Protein AF-A0A7S0VRW3-F1 (afdb_monomer)

pLDDT: mean 87.03, std 11.58, range [41.81, 98.31]

Foldseek 3Di:
DDDPDDDDAAPDQWHLVPDPPDDANVSTAGHFQWAFLDADPRHTDIDGAAPQQQDPVSGGCNNDVQADPVPRDHGFADWDQDPVRSAIDRQFGDFQWAWDQDDVVDPDGDSNHTHTHGADQAFWEDAGRDPDDTDGDDPQWGGGSGNDIDGNDPPDDDDDDD

Radius of gyration: 21.98 Å; Cα contacts (8 Å, |Δi|>4): 334; chains: 1; bounding box: 65×32×66 Å

Sequence (162 aa):
AEAVSQCEGCPIRSSTKTHLAQTSVDSCVCQEGSYRAGQENGEVLCFTCPVGARCNDQSCALATNLTCRDSEAAIVGQWSRDHATDEYVLSSCPAGYSKVTTLEGSTTFSHDAQRCVRCDTRFEYILNPDTDSCQACPEGLLCDGTAAYTVRVVHSTWVADG

Solvent-accessible surface area (backbone atoms only — not comparable to full-atom values): 9395 Å² total; per-residue (Å²): 134,82,86,87,80,78,83,80,76,55,47,73,62,33,34,49,84,85,57,75,92,71,89,54,64,85,53,39,40,50,37,83,32,22,21,71,35,57,66,57,100,83,39,59,35,45,41,72,39,20,58,38,38,46,34,95,86,45,36,23,12,73,57,63,82,44,30,26,86,92,70,70,43,66,48,68,49,42,74,46,67,40,89,89,71,41,44,73,43,78,75,40,30,55,87,26,16,20,48,38,44,34,46,92,98,46,91,54,82,30,72,53,41,26,28,52,45,71,31,52,45,80,55,10,24,29,83,46,21,64,80,38,66,64,36,76,45,57,92,54,53,46,28,59,3,24,72,57,71,45,73,67,47,87,93,68,84,89,75,87,85,129

Mean predicted aligned error: 7.76 Å

Secondary structure (DSSP, 8-state):
------PPPPPTTEE-TT-SS--SGGG-EEPTTEEEEEEETTEEEEEEPPGGGB-TTS-BGGGTTSB-TTT-PBPSSEEEE-TTT--EEEEE--TTEEEE-B-TT--SB-GGG-EEEE--TTTEE-S-TTTPPPEEPPTTEEE-SSS-EEESSTT-------

Structure (mmCIF, N/CA/C/O backbone):
data_AF-A0A7S0VRW3-F1
#
_entry.id   AF-A0A7S0VRW3-F1
#
loop_
_atom_site.group_PDB
_atom_site.id
_atom_site.type_symbol
_atom_site.label_atom_id
_atom_site.label_alt_id
_atom_site.label_comp_id
_atom_site.label_asym_id
_atom_site.label_entity_id
_atom_site.label_seq_id
_atom_site.pdbx_PDB_ins_code
_atom_site.Cartn_x
_atom_site.Cartn_y
_atom_site.Cartn_z
_atom_site.occupancy
_atom_site.B_iso_or_equiv
_atom_site.auth_seq_id
_atom_site.auth_comp_id
_atom_site.auth_asym_id
_atom_site.auth_atom_id
_atom_site.pdbx_PDB_model_num
ATOM 1 N N . ALA A 1 1 ? 40.216 -3.496 -35.191 1.00 41.81 1 ALA A N 1
ATOM 2 C CA . ALA A 1 1 ? 39.760 -2.967 -33.895 1.00 41.81 1 ALA A CA 1
ATOM 3 C C . ALA A 1 1 ? 38.275 -2.699 -34.042 1.00 41.81 1 ALA A C 1
ATOM 5 O O . ALA A 1 1 ? 37.902 -1.749 -34.718 1.00 41.81 1 ALA A O 1
ATOM 6 N N . GLU A 1 2 ? 37.456 -3.638 -33.575 1.00 46.53 2 GLU A N 1
ATOM 7 C CA . GLU A 1 2 ? 35.997 -3.551 -33.636 1.00 46.53 2 GLU A CA 1
ATOM 8 C C . GLU A 1 2 ? 35.489 -2.446 -32.706 1.00 46.53 2 GLU A C 1
ATOM 10 O O . GLU A 1 2 ? 36.047 -2.201 -31.634 1.00 46.53 2 GLU A O 1
ATOM 15 N N . ALA A 1 3 ? 34.468 -1.736 -33.176 1.00 50.97 3 ALA A N 1
ATOM 16 C CA . ALA A 1 3 ? 33.916 -0.541 -32.567 1.00 50.97 3 ALA A CA 1
ATOM 17 C C . ALA A 1 3 ? 33.158 -0.869 -31.271 1.00 50.97 3 ALA A C 1
ATOM 19 O O . ALA A 1 3 ? 31.956 -1.105 -31.284 1.00 50.97 3 ALA A O 1
ATOM 20 N N . VAL A 1 4 ? 33.848 -0.840 -30.132 1.00 54.66 4 VAL A N 1
ATOM 21 C CA . VAL A 1 4 ? 33.203 -0.734 -28.815 1.00 54.66 4 VAL A CA 1
ATOM 22 C C . VAL A 1 4 ? 33.074 0.753 -28.502 1.00 54.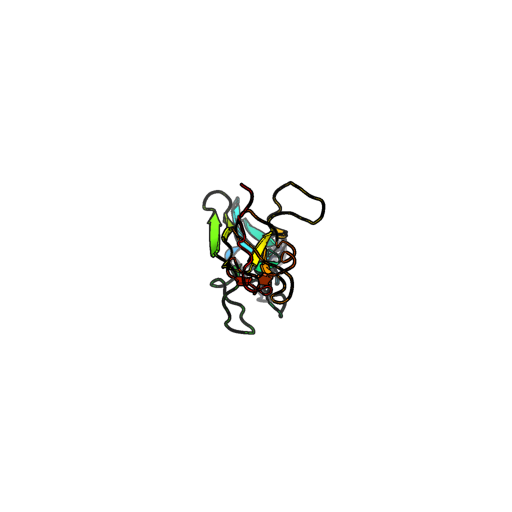66 4 VAL A C 1
ATOM 24 O O . VAL A 1 4 ? 33.900 1.312 -27.784 1.00 54.66 4 VAL A O 1
ATOM 27 N N . SER A 1 5 ? 32.160 1.470 -29.158 1.00 54.41 5 SER A N 1
ATOM 28 C CA . SER A 1 5 ? 32.181 2.942 -29.056 1.00 54.41 5 SER A CA 1
ATOM 29 C C . SER A 1 5 ? 30.830 3.636 -28.987 1.00 54.41 5 SER A C 1
ATOM 31 O O . SER A 1 5 ? 30.803 4.831 -29.249 1.00 54.41 5 SER A O 1
ATOM 33 N N . GLN A 1 6 ? 29.744 2.952 -28.604 1.00 63.59 6 GLN A N 1
ATOM 34 C CA . GLN A 1 6 ? 28.464 3.613 -28.283 1.00 63.59 6 GLN A CA 1
ATOM 35 C C . GLN A 1 6 ? 27.459 2.649 -27.626 1.00 63.59 6 GLN A C 1
ATOM 37 O O . GLN A 1 6 ? 26.361 2.435 -28.125 1.00 63.59 6 GLN A O 1
ATOM 42 N N . CYS A 1 7 ? 27.824 2.022 -26.505 1.00 69.00 7 CYS A N 1
ATOM 43 C CA . CYS A 1 7 ? 26.790 1.401 -25.675 1.00 69.00 7 CYS A CA 1
ATOM 44 C C . CYS A 1 7 ? 26.059 2.517 -24.926 1.00 69.00 7 CYS A C 1
ATOM 46 O O . CYS A 1 7 ? 26.676 3.216 -24.119 1.00 69.00 7 CYS A O 1
ATOM 48 N N . GLU A 1 8 ? 24.770 2.691 -25.197 1.00 76.75 8 GLU A N 1
ATOM 49 C CA . GLU A 1 8 ? 23.912 3.540 -24.376 1.00 76.75 8 GLU A CA 1
ATOM 50 C C . GLU A 1 8 ? 23.666 2.852 -23.028 1.00 76.75 8 GLU A C 1
ATOM 52 O O . GLU A 1 8 ? 23.544 1.626 -22.937 1.00 76.75 8 GLU A O 1
ATOM 57 N N . GLY A 1 9 ? 23.685 3.641 -21.954 1.00 75.81 9 GLY A N 1
ATOM 58 C CA . GLY A 1 9 ? 23.375 3.137 -20.623 1.00 75.81 9 GLY A CA 1
ATOM 59 C C . GLY A 1 9 ? 21.905 2.744 -20.526 1.00 75.81 9 GLY A C 1
ATOM 60 O O . GLY A 1 9 ? 21.063 3.266 -21.252 1.00 75.81 9 GLY A O 1
ATOM 61 N N . CYS A 1 10 ? 21.590 1.846 -19.595 1.00 82.00 10 CYS A N 1
ATOM 62 C CA . CYS A 1 10 ? 20.195 1.600 -19.273 1.00 82.00 10 CYS A CA 1
ATOM 63 C C . CYS A 1 10 ? 19.527 2.878 -18.720 1.00 82.00 10 CYS A C 1
ATOM 65 O O . CYS A 1 10 ? 20.199 3.677 -18.057 1.00 82.00 10 CYS A O 1
ATOM 67 N N . PRO A 1 11 ? 18.214 3.039 -18.943 1.00 81.38 11 PRO A N 1
ATOM 68 C CA . PRO A 1 11 ? 17.411 4.150 -18.426 1.00 81.38 11 PRO A CA 1
ATOM 69 C C . PRO A 1 11 ? 17.521 4.347 -16.914 1.00 81.38 11 PRO A C 1
ATOM 71 O O . PRO A 1 11 ? 17.944 3.445 -16.178 1.00 81.38 11 PRO A O 1
ATOM 74 N N . ILE A 1 12 ? 17.089 5.512 -16.422 1.00 80.06 12 ILE A N 1
ATOM 75 C CA . ILE A 1 12 ? 17.143 5.854 -14.993 1.00 80.06 12 ILE A CA 1
ATOM 76 C C . ILE A 1 12 ? 16.540 4.721 -14.147 1.00 80.06 12 ILE A C 1
ATOM 78 O O . ILE A 1 12 ? 15.438 4.241 -14.399 1.00 80.06 12 ILE A O 1
ATOM 82 N N . ARG A 1 13 ? 17.286 4.301 -13.115 1.00 79.19 13 ARG A N 1
ATOM 83 C CA . ARG A 1 13 ? 16.922 3.210 -12.192 1.00 79.19 13 ARG A CA 1
ATOM 84 C C . ARG A 1 13 ? 16.751 1.846 -12.851 1.00 79.19 13 ARG A C 1
ATOM 86 O O . ARG A 1 13 ? 16.039 0.994 -12.324 1.00 79.19 13 ARG A O 1
ATOM 93 N N . SER A 1 14 ? 17.452 1.594 -13.948 1.00 82.75 14 SER A N 1
ATOM 94 C CA . SER A 1 14 ? 17.529 0.270 -14.554 1.00 82.75 14 SER A CA 1
ATOM 95 C C . SER A 1 14 ? 18.970 -0.137 -14.855 1.00 82.75 14 SER A C 1
ATOM 97 O O . SER A 1 14 ? 19.894 0.676 -14.869 1.00 82.75 14 SER A O 1
ATOM 99 N N . SER A 1 15 ? 19.192 -1.438 -15.004 1.00 83.94 15 SER A N 1
ATOM 100 C CA . SER A 1 15 ? 20.498 -2.006 -15.341 1.00 83.94 15 SER A CA 1
ATOM 101 C C . SER A 1 15 ? 20.321 -3.347 -16.039 1.00 83.94 15 SER A C 1
ATOM 103 O O . SER A 1 15 ? 19.271 -3.972 -15.920 1.00 83.94 15 SER A O 1
ATOM 105 N N . THR A 1 16 ? 21.366 -3.854 -16.688 1.00 81.19 16 THR A N 1
ATOM 106 C CA . THR A 1 16 ? 21.365 -5.213 -17.249 1.00 81.19 16 THR A CA 1
ATOM 107 C C . THR A 1 16 ? 21.653 -6.298 -16.206 1.00 81.19 16 THR A C 1
ATOM 109 O O . THR A 1 16 ? 21.999 -7.412 -16.584 1.00 81.19 16 THR A O 1
ATOM 112 N N . LYS A 1 17 ? 21.591 -6.001 -14.893 1.00 79.00 17 LYS A N 1
ATOM 113 C CA . LYS A 1 17 ? 21.999 -6.922 -13.805 1.00 79.00 17 LYS A CA 1
ATOM 114 C C . LYS A 1 17 ? 23.341 -7.612 -14.089 1.00 79.00 17 LYS A C 1
ATOM 116 O O . LYS A 1 17 ? 23.455 -8.821 -13.951 1.00 79.00 17 LYS A O 1
ATOM 121 N N . THR A 1 18 ? 24.322 -6.825 -14.538 1.00 73.31 18 THR A N 1
ATOM 122 C CA . THR A 1 18 ? 25.692 -7.249 -14.895 1.00 73.31 18 THR A CA 1
ATOM 123 C C . THR A 1 18 ? 25.822 -8.221 -16.074 1.00 73.31 18 THR A C 1
ATOM 125 O O . THR A 1 18 ? 26.937 -8.635 -16.398 1.00 73.31 18 THR A O 1
ATOM 128 N N . HIS A 1 19 ? 24.735 -8.520 -16.792 1.00 74.38 19 HIS A N 1
ATOM 129 C CA . HIS A 1 19 ? 24.817 -9.272 -18.038 1.00 74.38 19 HIS A CA 1
ATOM 130 C C . HIS A 1 19 ? 25.524 -8.443 -19.120 1.00 74.38 19 HIS A C 1
ATOM 132 O O . HIS A 1 19 ? 25.152 -7.301 -19.408 1.00 74.38 19 HIS A O 1
ATOM 138 N N . LEU A 1 20 ? 26.559 -9.039 -19.714 1.00 76.44 20 LEU A N 1
ATOM 139 C CA . LEU A 1 20 ? 27.377 -8.438 -20.766 1.00 76.44 20 LEU A CA 1
ATOM 140 C C . LEU A 1 20 ? 26.756 -8.668 -22.151 1.00 76.44 20 LEU A C 1
ATOM 142 O O . LEU A 1 20 ? 25.942 -9.573 -22.327 1.00 76.44 20 LEU A O 1
ATOM 146 N N . ALA A 1 21 ? 27.177 -7.857 -23.127 1.00 77.00 21 ALA A N 1
ATOM 147 C CA . ALA A 1 21 ? 26.808 -7.974 -24.544 1.00 77.00 21 ALA A CA 1
ATOM 148 C C . ALA A 1 21 ? 25.293 -7.930 -24.837 1.00 77.00 21 ALA A C 1
ATOM 150 O O . ALA A 1 21 ? 24.833 -8.481 -25.836 1.00 77.00 21 ALA A O 1
ATOM 151 N N . GLN A 1 22 ? 24.515 -7.264 -23.980 1.00 81.00 22 GLN A N 1
ATOM 152 C CA . GLN A 1 22 ? 23.104 -7.006 -24.252 1.00 81.00 22 GLN A CA 1
ATOM 153 C C . GLN A 1 22 ? 22.969 -6.013 -25.409 1.00 81.00 22 GLN A C 1
ATOM 155 O O . GLN A 1 22 ? 23.677 -5.009 -25.457 1.00 81.00 22 GLN A O 1
ATOM 160 N N . THR A 1 23 ? 22.069 -6.313 -26.344 1.00 80.25 23 THR A N 1
ATOM 161 C CA . THR A 1 23 ? 21.855 -5.535 -27.578 1.00 80.25 23 THR A CA 1
ATOM 162 C C . THR A 1 23 ? 20.456 -4.926 -27.672 1.00 80.25 23 THR A C 1
ATOM 164 O O . THR A 1 23 ? 20.176 -4.205 -28.623 1.00 80.25 23 THR A O 1
ATOM 167 N N . SER A 1 24 ? 19.585 -5.194 -26.691 1.00 81.19 24 SER A N 1
ATOM 168 C CA . SER A 1 24 ? 18.222 -4.655 -26.622 1.00 81.19 24 SER A CA 1
ATOM 169 C C . SER A 1 24 ? 17.964 -3.943 -25.296 1.00 81.19 24 SER A C 1
ATOM 171 O O . SER A 1 24 ? 18.390 -4.423 -24.240 1.00 81.19 24 SER A O 1
ATOM 173 N N . VAL A 1 25 ? 17.192 -2.855 -25.352 1.00 78.19 25 VAL A N 1
ATOM 174 C CA . VAL A 1 25 ? 16.688 -2.099 -24.195 1.00 78.19 25 VAL A CA 1
ATOM 175 C C . VAL A 1 25 ? 15.794 -2.942 -23.278 1.00 78.19 25 VAL A C 1
ATOM 177 O O . VAL A 1 25 ? 15.778 -2.717 -22.073 1.00 78.19 25 VAL A O 1
ATOM 180 N N . ASP A 1 26 ? 15.143 -3.989 -23.797 1.00 78.06 26 ASP A N 1
ATOM 181 C CA . ASP A 1 26 ? 14.374 -4.953 -22.989 1.00 78.06 26 ASP A CA 1
ATOM 182 C C . ASP A 1 26 ? 15.234 -5.709 -21.966 1.00 78.06 26 ASP A C 1
ATOM 184 O O . ASP A 1 26 ? 14.725 -6.290 -21.007 1.00 78.06 26 ASP A O 1
ATOM 188 N N . SER A 1 27 ? 16.555 -5.692 -22.148 1.00 82.44 27 SER A N 1
ATOM 189 C CA . SER A 1 27 ? 17.509 -6.278 -21.204 1.00 82.44 27 SER A CA 1
ATOM 190 C C . SER A 1 27 ? 17.714 -5.398 -19.966 1.00 82.44 27 SER A C 1
ATOM 192 O O . SER A 1 27 ? 18.306 -5.849 -18.983 1.00 82.44 27 SER A O 1
ATOM 194 N N . CYS A 1 28 ? 17.252 -4.143 -20.004 1.00 84.56 28 CYS A N 1
ATOM 195 C CA . CYS A 1 28 ? 17.268 -3.234 -18.870 1.00 84.56 28 CYS A CA 1
ATOM 196 C C . CYS A 1 28 ? 16.120 -3.575 -17.922 1.00 84.56 28 CYS A C 1
ATOM 198 O O . CYS A 1 28 ? 14.940 -3.422 -18.233 1.00 84.56 28 CYS A O 1
ATOM 200 N N . VAL A 1 29 ? 16.480 -4.014 -16.723 1.00 87.31 29 VAL A N 1
ATOM 201 C CA . VAL A 1 29 ? 15.537 -4.314 -15.649 1.00 87.31 29 VAL A CA 1
ATOM 202 C C . VAL A 1 29 ? 15.659 -3.271 -14.553 1.00 87.31 29 VAL A C 1
ATOM 204 O O . VAL A 1 29 ? 16.762 -2.810 -14.243 1.00 87.31 29 VAL A O 1
ATOM 207 N N . CYS A 1 30 ? 14.527 -2.901 -13.956 1.00 89.75 30 CYS A N 1
ATOM 208 C CA . CYS A 1 30 ? 14.516 -1.937 -12.865 1.00 89.75 30 CYS A CA 1
ATOM 209 C C . CYS A 1 30 ? 15.382 -2.420 -11.691 1.00 89.75 30 CYS A C 1
ATOM 211 O O . CYS A 1 30 ? 15.481 -3.619 -11.410 1.00 89.75 30 CYS A O 1
ATOM 213 N N . GLN A 1 31 ? 16.032 -1.463 -11.036 1.00 89.12 31 GLN A N 1
ATOM 214 C CA . GLN A 1 31 ? 16.833 -1.662 -9.835 1.00 89.12 31 GLN A CA 1
ATOM 215 C C . GLN A 1 31 ? 15.973 -2.169 -8.670 1.00 89.12 31 GLN A C 1
ATOM 217 O O . GLN A 1 31 ? 14.741 -2.104 -8.697 1.00 89.12 31 GLN A O 1
ATOM 222 N N . GLU A 1 32 ? 16.635 -2.665 -7.625 1.00 87.69 32 GLU A N 1
ATOM 223 C CA . GLU A 1 32 ? 15.968 -3.030 -6.375 1.00 87.69 32 GLU A CA 1
ATOM 224 C C . GLU A 1 32 ? 15.195 -1.834 -5.801 1.00 87.69 32 GLU A C 1
ATOM 226 O O . GLU A 1 32 ? 15.584 -0.676 -5.962 1.00 87.69 32 GLU A O 1
ATOM 231 N N . GLY A 1 33 ? 14.042 -2.107 -5.190 1.00 90.31 33 GLY A N 1
ATOM 232 C CA . GLY A 1 33 ? 13.145 -1.061 -4.701 1.00 90.31 33 GLY A CA 1
ATOM 233 C C . GLY A 1 33 ? 12.444 -0.242 -5.794 1.00 90.31 33 GLY A C 1
ATOM 234 O O . GLY A 1 33 ? 11.845 0.783 -5.477 1.00 90.31 33 GLY A O 1
ATOM 235 N N . SER A 1 34 ? 12.485 -0.671 -7.060 1.00 92.81 34 SER A N 1
ATOM 236 C CA . SER A 1 34 ? 11.721 -0.078 -8.167 1.00 92.81 34 SER A CA 1
ATOM 237 C C . SER A 1 34 ? 10.929 -1.144 -8.931 1.00 92.81 34 SER A C 1
ATOM 239 O O . SER A 1 34 ? 11.233 -2.335 -8.849 1.00 92.81 34 SER A O 1
ATOM 241 N N . TYR A 1 35 ? 9.914 -0.729 -9.688 1.00 92.31 35 TYR A N 1
ATOM 242 C CA . TYR A 1 35 ? 9.138 -1.612 -10.564 1.00 92.31 35 TYR A CA 1
ATOM 243 C C . TYR A 1 35 ? 8.981 -1.014 -11.963 1.00 92.31 35 TYR A C 1
ATOM 245 O O . TYR A 1 35 ? 9.120 0.194 -12.154 1.00 92.31 35 TYR A O 1
ATOM 253 N N . ARG A 1 36 ? 8.699 -1.873 -12.950 1.00 90.94 36 ARG A N 1
ATOM 254 C CA . ARG A 1 36 ? 8.517 -1.459 -14.346 1.00 90.94 36 ARG A CA 1
ATOM 255 C C . ARG A 1 36 ? 7.137 -0.840 -14.538 1.00 90.94 36 ARG A C 1
ATOM 257 O O . ARG A 1 36 ? 6.129 -1.500 -14.276 1.00 90.94 36 ARG A O 1
ATOM 264 N N . ALA A 1 37 ? 7.117 0.383 -15.043 1.00 87.62 37 ALA A N 1
ATOM 265 C CA . ALA A 1 37 ? 5.930 1.184 -15.315 1.00 87.62 37 ALA A CA 1
ATOM 266 C C . ALA A 1 37 ? 5.717 1.415 -16.820 1.00 87.62 37 ALA A C 1
ATOM 268 O O . ALA A 1 37 ? 5.219 2.444 -17.239 1.00 87.62 37 ALA A O 1
ATOM 269 N N . GLY A 1 38 ? 6.143 0.464 -17.650 1.00 83.56 38 GLY A N 1
ATOM 270 C CA . GLY A 1 38 ? 5.947 0.526 -19.096 1.00 83.56 38 GLY A CA 1
ATOM 271 C C . GLY A 1 38 ? 7.190 0.976 -19.858 1.00 83.56 38 GLY A C 1
ATOM 272 O O . GLY A 1 38 ? 8.324 0.683 -19.461 1.00 83.56 38 GLY A O 1
ATOM 273 N N . GLN A 1 39 ? 6.953 1.596 -21.012 1.00 80.00 39 GLN A N 1
ATOM 274 C CA . GLN A 1 39 ? 7.985 2.043 -21.937 1.00 80.00 39 GLN A CA 1
ATOM 275 C C . GLN A 1 39 ? 7.528 3.320 -22.644 1.00 80.00 39 GLN A C 1
ATOM 277 O O . GLN A 1 39 ? 6.456 3.333 -23.245 1.00 80.00 39 GLN A O 1
ATOM 282 N N . GLU A 1 40 ? 8.352 4.362 -22.629 1.00 77.50 40 GLU A N 1
ATOM 283 C CA . GLU A 1 40 ? 8.080 5.626 -23.317 1.00 77.50 40 GLU A CA 1
ATOM 284 C C . GLU A 1 40 ? 9.159 5.866 -24.375 1.00 77.50 40 GLU A C 1
ATOM 286 O O . GLU A 1 40 ? 10.344 5.753 -24.090 1.00 77.50 40 GLU A O 1
ATOM 291 N N . ASN A 1 41 ? 8.773 6.147 -25.626 1.00 78.19 41 ASN A N 1
ATOM 292 C CA . ASN A 1 41 ? 9.711 6.383 -26.739 1.00 78.19 41 ASN A CA 1
ATOM 293 C C . ASN A 1 41 ? 10.765 5.275 -26.966 1.00 78.19 41 ASN A C 1
ATOM 295 O O . ASN A 1 41 ? 11.833 5.535 -27.512 1.00 78.19 41 ASN A O 1
ATOM 299 N N . GLY A 1 42 ? 10.465 4.029 -26.582 1.00 72.69 42 GLY A N 1
ATOM 300 C CA . GLY A 1 42 ? 11.423 2.919 -26.662 1.00 72.69 42 GLY A CA 1
ATOM 301 C C . GLY A 1 42 ? 12.258 2.716 -25.395 1.00 72.69 42 GLY A C 1
ATOM 302 O O . GLY A 1 42 ? 13.046 1.781 -25.343 1.00 72.69 42 GLY A O 1
ATOM 303 N N . GLU A 1 43 ? 12.064 3.541 -24.368 1.00 75.88 43 GLU A N 1
ATOM 304 C CA . GLU A 1 43 ? 12.841 3.538 -23.134 1.00 75.88 43 GLU A CA 1
ATOM 305 C C . GLU A 1 43 ? 12.062 2.911 -21.966 1.00 7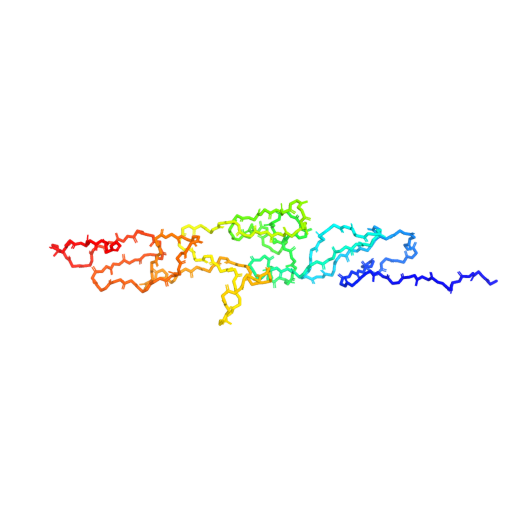5.88 43 GLU A C 1
ATOM 307 O O . GLU A 1 43 ? 10.914 3.275 -21.712 1.00 75.88 43 GLU A O 1
ATOM 312 N N . VAL A 1 44 ? 12.659 1.945 -21.256 1.00 83.88 44 VAL A N 1
ATOM 313 C CA . VAL A 1 44 ? 12.031 1.296 -20.090 1.00 83.88 44 VAL A CA 1
ATOM 314 C C . VAL A 1 44 ? 11.849 2.305 -18.957 1.00 83.88 44 VAL A C 1
ATOM 316 O O . VAL A 1 44 ? 12.826 2.866 -18.464 1.00 83.88 44 VAL A O 1
ATOM 319 N N . LEU A 1 45 ? 10.610 2.463 -18.484 1.00 88.12 45 LEU A N 1
ATOM 320 C CA . LEU A 1 45 ? 10.281 3.358 -17.377 1.00 88.12 45 LEU A CA 1
ATOM 321 C C . LEU A 1 45 ? 10.217 2.588 -16.052 1.00 88.12 45 LEU A C 1
ATOM 323 O O . LEU A 1 45 ? 9.533 1.565 -15.939 1.00 88.12 45 LEU A O 1
ATOM 327 N N . CYS A 1 46 ? 10.925 3.087 -15.039 1.00 91.38 46 CYS A N 1
ATOM 328 C CA . CYS A 1 46 ? 10.991 2.488 -13.707 1.00 91.38 46 CYS A CA 1
ATOM 329 C C . CYS A 1 46 ? 10.533 3.479 -12.632 1.00 91.38 46 CYS A C 1
ATOM 331 O O . CYS A 1 46 ? 11.117 4.554 -12.486 1.00 91.38 46 CYS A O 1
ATOM 333 N N . PHE A 1 47 ? 9.548 3.090 -11.822 1.00 91.62 47 PHE A N 1
ATOM 334 C CA . PHE A 1 47 ? 9.036 3.904 -10.715 1.00 91.62 47 PHE A CA 1
ATOM 335 C C . PHE A 1 47 ? 9.510 3.401 -9.355 1.00 91.62 47 PHE A C 1
ATOM 337 O O . PHE A 1 47 ? 9.806 2.214 -9.184 1.00 91.62 47 PHE A O 1
ATOM 344 N N . THR A 1 48 ? 9.602 4.320 -8.384 1.00 93.31 48 THR A N 1
ATOM 345 C CA . THR A 1 48 ? 9.918 3.977 -6.989 1.00 93.31 48 THR A CA 1
ATOM 346 C C . THR A 1 48 ? 8.866 3.013 -6.464 1.00 93.31 48 THR A C 1
ATOM 348 O O . THR A 1 48 ? 7.679 3.212 -6.692 1.00 93.31 48 THR A O 1
ATOM 351 N N . CYS A 1 49 ? 9.264 1.993 -5.714 1.00 95.00 49 CYS A N 1
ATOM 352 C CA . CYS A 1 49 ? 8.288 1.179 -5.009 1.00 95.00 49 CYS A CA 1
ATOM 353 C C . CYS A 1 49 ? 7.627 1.987 -3.878 1.00 95.00 49 CYS A C 1
ATOM 355 O O . CYS A 1 49 ? 8.353 2.515 -3.027 1.00 95.00 49 CYS A O 1
ATOM 357 N N . PRO A 1 50 ? 6.287 2.047 -3.807 1.00 96.06 50 PRO A N 1
ATOM 358 C CA . PRO A 1 50 ? 5.594 2.623 -2.668 1.00 96.06 50 PRO A CA 1
ATOM 359 C C . PRO A 1 50 ? 5.968 1.921 -1.365 1.00 96.06 50 PRO A C 1
ATOM 361 O O . PRO A 1 50 ? 6.234 0.716 -1.348 1.00 96.06 50 PRO A O 1
ATOM 364 N N . VAL A 1 51 ? 5.932 2.659 -0.254 1.00 95.81 51 VAL A N 1
ATOM 365 C CA . VAL A 1 51 ? 6.319 2.137 1.068 1.00 95.81 51 VAL A CA 1
ATOM 366 C C . VAL A 1 51 ? 5.581 0.841 1.421 1.00 95.81 51 VAL A C 1
ATOM 368 O O . VAL A 1 51 ? 6.201 -0.078 1.947 1.00 95.81 51 VAL A O 1
ATOM 371 N N . GLY A 1 52 ? 4.286 0.738 1.113 1.00 96.00 52 GLY A N 1
ATOM 372 C CA . GLY A 1 52 ? 3.467 -0.435 1.434 1.00 96.00 52 GLY A CA 1
ATOM 373 C C . GLY A 1 52 ? 3.742 -1.672 0.581 1.00 96.00 52 GLY A C 1
ATOM 374 O O . GLY A 1 52 ? 3.297 -2.757 0.942 1.00 96.00 52 GLY A O 1
ATOM 375 N N . ALA A 1 53 ? 4.469 -1.521 -0.527 1.00 96.25 53 ALA A N 1
ATOM 376 C CA . ALA A 1 53 ? 4.826 -2.617 -1.421 1.00 96.25 53 ALA A CA 1
ATOM 377 C C . ALA A 1 53 ? 6.320 -2.983 -1.369 1.00 96.25 53 ALA A C 1
ATOM 379 O O . ALA A 1 53 ? 6.780 -3.847 -2.124 1.00 96.25 53 ALA A O 1
ATOM 380 N N . ARG A 1 54 ? 7.086 -2.323 -0.491 1.00 95.00 54 ARG A N 1
ATOM 381 C CA . ARG A 1 54 ? 8.497 -2.620 -0.258 1.00 95.00 54 ARG A CA 1
ATOM 382 C C . ARG A 1 54 ? 8.633 -3.782 0.722 1.00 95.00 54 ARG A C 1
ATOM 384 O O . ARG A 1 54 ? 8.078 -3.751 1.817 1.00 95.00 54 ARG A O 1
ATOM 391 N N . CYS A 1 55 ? 9.406 -4.780 0.325 1.00 94.25 55 CYS A N 1
ATOM 392 C CA . CYS A 1 55 ? 9.661 -5.983 1.106 1.00 94.25 55 CYS A CA 1
ATOM 393 C C . CYS A 1 55 ? 10.783 -5.779 2.132 1.00 94.25 55 CYS A C 1
ATOM 395 O O . CYS A 1 55 ? 11.483 -4.760 2.120 1.00 94.25 55 CYS A O 1
ATOM 397 N N . ASN A 1 56 ? 10.977 -6.758 3.020 1.00 92.06 56 ASN A N 1
ATOM 398 C CA . ASN A 1 56 ? 12.017 -6.692 4.055 1.00 92.06 56 ASN A CA 1
ATOM 399 C C . ASN A 1 56 ? 13.428 -6.686 3.456 1.00 92.06 56 ASN A C 1
ATOM 401 O O . ASN A 1 56 ? 14.324 -6.026 3.978 1.00 92.06 56 ASN A O 1
ATOM 405 N N . ASP A 1 57 ? 13.610 -7.386 2.336 1.00 90.50 57 ASP A N 1
ATOM 406 C CA . ASP A 1 57 ? 14.843 -7.400 1.547 1.00 90.50 57 ASP A CA 1
ATOM 407 C C . ASP A 1 57 ? 15.027 -6.137 0.682 1.00 90.50 57 ASP A C 1
ATOM 409 O O . ASP A 1 57 ? 15.951 -6.073 -0.121 1.00 90.50 57 ASP A O 1
ATOM 413 N N . GLN A 1 58 ? 14.167 -5.123 0.849 1.00 89.81 58 GLN A N 1
ATOM 414 C CA . GLN A 1 58 ? 14.114 -3.883 0.064 1.00 89.81 58 GLN A CA 1
ATOM 415 C C . GLN A 1 58 ? 13.719 -4.074 -1.409 1.00 89.81 58 GLN A C 1
ATOM 417 O O . GLN A 1 58 ? 13.675 -3.098 -2.165 1.00 89.81 58 GLN A O 1
ATOM 422 N N . SER A 1 59 ? 13.362 -5.293 -1.824 1.00 91.69 59 SER A N 1
ATOM 423 C CA . SER A 1 59 ? 12.788 -5.528 -3.145 1.00 91.69 59 SER A CA 1
ATOM 424 C C . SER A 1 59 ? 11.383 -4.926 -3.252 1.00 91.69 59 SER A C 1
ATOM 426 O O . SER A 1 59 ? 10.731 -4.596 -2.256 1.00 91.69 59 SER A O 1
ATOM 428 N N . CYS A 1 60 ? 10.921 -4.742 -4.489 1.00 94.00 60 CYS A N 1
ATOM 429 C CA . CYS A 1 60 ? 9.573 -4.263 -4.749 1.00 94.00 60 CYS A CA 1
ATOM 430 C C . CYS A 1 60 ? 8.652 -5.425 -5.114 1.00 94.00 60 CYS A C 1
ATOM 432 O O . CYS A 1 60 ? 8.839 -6.051 -6.159 1.00 94.00 60 CYS A O 1
ATOM 434 N N . ALA A 1 61 ? 7.610 -5.668 -4.319 1.00 95.19 61 ALA A N 1
ATOM 435 C CA . ALA A 1 61 ? 6.617 -6.701 -4.619 1.00 95.19 61 ALA A CA 1
ATOM 436 C C . ALA A 1 61 ? 5.829 -6.418 -5.915 1.00 95.19 61 ALA A C 1
ATOM 438 O O . ALA A 1 61 ? 5.312 -7.334 -6.553 1.00 95.19 61 ALA A O 1
ATOM 439 N N . LEU A 1 62 ? 5.760 -5.151 -6.341 1.00 94.38 62 LEU A N 1
ATOM 440 C CA . LEU A 1 62 ? 5.116 -4.739 -7.597 1.00 94.38 62 LEU A CA 1
ATOM 441 C C . LEU A 1 62 ? 5.926 -5.116 -8.844 1.00 94.38 62 LEU A C 1
ATOM 443 O O . LEU A 1 62 ? 5.399 -5.097 -9.953 1.00 94.38 62 LEU A O 1
ATOM 447 N N . ALA A 1 63 ? 7.209 -5.451 -8.678 1.00 90.75 63 ALA A N 1
ATOM 448 C CA . ALA A 1 63 ? 8.039 -5.976 -9.759 1.00 90.75 63 ALA A CA 1
ATOM 449 C C . ALA A 1 63 ? 7.806 -7.481 -10.004 1.00 90.75 63 ALA A C 1
ATOM 451 O O . ALA A 1 63 ? 8.377 -8.041 -10.939 1.00 90.75 63 ALA A O 1
ATOM 452 N N . THR A 1 64 ? 7.004 -8.139 -9.160 1.00 86.50 64 THR A N 1
ATOM 453 C CA . THR A 1 64 ? 6.669 -9.565 -9.252 1.00 86.50 64 THR A CA 1
ATOM 454 C C . THR A 1 64 ? 5.152 -9.740 -9.413 1.00 86.50 64 THR A C 1
ATOM 456 O O . THR A 1 64 ? 4.577 -9.208 -10.358 1.00 86.50 64 THR A O 1
ATOM 459 N N . ASN A 1 65 ? 4.497 -10.482 -8.518 1.00 88.88 65 ASN A N 1
ATOM 460 C CA . ASN A 1 65 ? 3.059 -10.738 -8.513 1.00 88.88 65 ASN A CA 1
ATOM 461 C C . ASN A 1 65 ? 2.420 -10.279 -7.191 1.00 88.88 65 ASN A C 1
ATOM 463 O O . ASN A 1 65 ? 1.638 -11.008 -6.589 1.00 88.88 65 ASN A O 1
ATOM 467 N N . LEU A 1 66 ? 2.804 -9.086 -6.714 1.00 93.12 66 LEU A N 1
ATOM 468 C CA . LEU A 1 66 ? 2.346 -8.508 -5.441 1.00 93.12 66 LEU A CA 1
ATOM 469 C C . LEU A 1 66 ? 2.751 -9.340 -4.210 1.00 93.12 66 LEU A C 1
ATOM 471 O O . LEU A 1 66 ? 2.113 -9.279 -3.159 1.00 93.12 66 LEU A O 1
ATOM 475 N N . THR A 1 67 ? 3.834 -10.107 -4.330 1.00 94.06 67 THR A N 1
ATOM 476 C CA . THR A 1 67 ? 4.349 -10.990 -3.280 1.00 94.06 67 THR A CA 1
ATOM 477 C C . THR A 1 67 ? 5.805 -10.681 -2.990 1.00 94.06 67 THR A C 1
ATOM 479 O O . THR A 1 67 ? 6.623 -10.567 -3.912 1.00 94.06 67 THR A O 1
ATOM 482 N N . CYS A 1 68 ? 6.140 -10.610 -1.708 1.00 91.62 68 CYS A N 1
ATOM 483 C CA . CYS A 1 68 ? 7.515 -10.462 -1.272 1.00 91.62 68 CYS A CA 1
ATOM 484 C C . CYS A 1 68 ? 8.277 -11.774 -1.412 1.00 91.62 68 CYS A C 1
ATOM 486 O O . CYS A 1 68 ? 7.810 -12.831 -0.996 1.00 91.62 68 CYS A O 1
ATOM 488 N N . ARG A 1 69 ? 9.460 -11.716 -2.027 1.00 85.12 69 ARG A N 1
ATOM 489 C CA . ARG A 1 69 ? 10.247 -12.913 -2.340 1.00 85.12 69 ARG A CA 1
ATOM 490 C C . ARG A 1 69 ? 10.826 -13.577 -1.093 1.00 85.12 69 ARG A C 1
ATOM 492 O O . ARG A 1 69 ? 10.997 -14.789 -1.086 1.00 85.12 69 ARG A O 1
ATOM 499 N N . ASP A 1 70 ? 11.128 -12.787 -0.065 1.00 83.94 70 ASP A N 1
ATOM 500 C CA . ASP A 1 70 ? 11.724 -13.253 1.189 1.00 83.94 70 ASP A CA 1
ATOM 501 C C . ASP A 1 70 ? 10.754 -14.058 2.061 1.00 83.94 70 ASP A C 1
ATOM 503 O O . ASP A 1 70 ? 11.184 -14.912 2.831 1.00 83.94 70 ASP A O 1
ATOM 507 N N . SER A 1 71 ? 9.454 -13.789 1.942 1.00 83.69 71 SER A N 1
ATOM 508 C CA . SER A 1 71 ? 8.423 -14.343 2.827 1.00 83.69 71 SER A CA 1
ATOM 509 C C . SER A 1 71 ? 7.325 -15.109 2.096 1.00 83.69 71 SER A C 1
ATOM 511 O O . SER A 1 71 ? 6.499 -15.738 2.750 1.00 83.69 71 SER A O 1
ATOM 513 N N . GLU A 1 72 ? 7.272 -15.011 0.763 1.00 83.06 72 GLU A N 1
ATOM 514 C CA . GLU A 1 72 ? 6.152 -15.452 -0.085 1.00 83.06 72 GLU A CA 1
ATOM 515 C C . GLU A 1 72 ? 4.797 -14.837 0.316 1.00 83.06 72 GLU A C 1
ATOM 517 O O . GLU A 1 72 ? 3.740 -15.230 -0.180 1.00 83.06 72 GLU A O 1
ATOM 522 N N . ALA A 1 73 ? 4.816 -13.833 1.195 1.00 87.56 73 ALA A N 1
ATOM 523 C CA . ALA A 1 73 ? 3.630 -13.153 1.668 1.00 87.56 73 ALA A CA 1
ATOM 524 C C . ALA A 1 73 ? 3.163 -12.129 0.631 1.00 87.56 73 ALA A C 1
ATOM 526 O O . ALA A 1 73 ? 3.959 -11.362 0.076 1.00 87.56 73 ALA A O 1
ATOM 527 N N . ALA A 1 74 ? 1.853 -12.095 0.397 1.00 93.69 74 ALA A N 1
ATOM 528 C CA . ALA A 1 74 ? 1.230 -11.008 -0.341 1.00 93.69 74 ALA A CA 1
ATOM 529 C C . ALA A 1 74 ? 1.368 -9.697 0.445 1.00 93.69 74 ALA A C 1
ATOM 531 O O . ALA A 1 74 ? 1.230 -9.678 1.673 1.00 93.69 74 ALA A O 1
ATOM 532 N N . ILE A 1 75 ? 1.624 -8.599 -0.264 1.00 95.75 75 ILE A N 1
ATOM 533 C CA . ILE A 1 75 ? 1.609 -7.266 0.346 1.00 95.75 75 ILE A CA 1
ATOM 534 C C . ILE A 1 75 ? 0.199 -6.907 0.819 1.00 95.75 75 ILE A C 1
ATOM 536 O O . ILE A 1 75 ? -0.802 -7.356 0.260 1.00 95.75 75 ILE A O 1
ATOM 540 N N . VAL A 1 76 ? 0.113 -6.089 1.867 1.00 97.19 76 VAL A N 1
ATOM 541 C CA . VAL A 1 76 ? -1.174 -5.709 2.459 1.00 97.19 76 VAL A CA 1
ATOM 542 C C . VAL A 1 76 ? -1.895 -4.697 1.567 1.00 97.19 76 VAL A C 1
ATOM 544 O O . VAL A 1 76 ? -1.288 -3.749 1.063 1.00 97.19 76 VAL A O 1
ATOM 547 N N . GLY A 1 77 ? -3.209 -4.876 1.435 1.00 97.19 77 GLY A N 1
ATOM 548 C CA . GLY A 1 77 ? -4.087 -4.006 0.658 1.00 97.19 77 GLY A CA 1
ATOM 549 C C . GLY A 1 77 ? -4.486 -4.607 -0.684 1.00 97.19 77 GLY A C 1
ATOM 550 O O . GLY A 1 77 ? -4.092 -5.715 -1.043 1.00 97.19 77 GLY A O 1
ATOM 551 N N . GLN A 1 78 ? -5.325 -3.885 -1.414 1.00 96.94 78 GLN A N 1
ATOM 552 C CA . GLN A 1 78 ? -5.680 -4.196 -2.793 1.00 96.94 78 GLN A CA 1
ATOM 553 C C . GLN A 1 78 ? -4.952 -3.222 -3.708 1.00 96.94 78 GLN A C 1
ATOM 555 O O .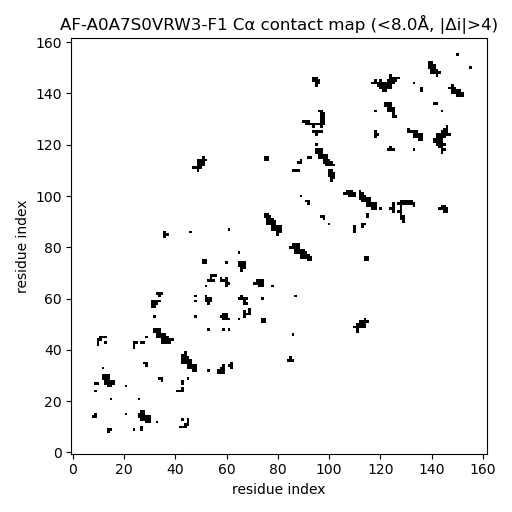 GLN A 1 78 ? -5.154 -2.012 -3.631 1.00 96.94 78 GLN A O 1
ATOM 560 N N . TRP A 1 79 ? -4.079 -3.762 -4.551 1.00 97.00 79 TRP A N 1
ATOM 561 C CA . TRP A 1 79 ? -3.258 -2.994 -5.474 1.00 97.00 79 TRP A CA 1
ATOM 562 C C . TRP A 1 79 ? -3.705 -3.278 -6.900 1.00 97.00 79 TRP A C 1
ATOM 564 O O . TRP A 1 79 ? -3.889 -4.432 -7.285 1.00 97.00 79 TRP A O 1
ATOM 574 N N . SER A 1 80 ? -3.851 -2.224 -7.690 1.00 94.31 80 SER A N 1
ATOM 575 C CA . SER A 1 80 ? -4.193 -2.315 -9.108 1.00 94.31 80 SER A CA 1
ATOM 576 C C . SER A 1 80 ? -3.256 -1.432 -9.912 1.00 94.31 80 SER A C 1
ATOM 578 O O . SER A 1 80 ? -2.782 -0.421 -9.400 1.00 94.31 80 SER A O 1
ATOM 580 N N . ARG A 1 81 ? -2.945 -1.835 -11.142 1.00 93.00 81 ARG A N 1
ATOM 581 C CA . ARG A 1 81 ? -2.150 -1.016 -12.055 1.00 93.00 81 ARG A CA 1
ATOM 582 C C . ARG A 1 81 ? -3.094 -0.129 -12.855 1.00 93.00 81 ARG A C 1
ATOM 584 O O . ARG A 1 81 ? -4.012 -0.644 -13.492 1.00 93.00 81 ARG A O 1
ATOM 591 N N . ASP A 1 82 ? -2.871 1.175 -12.810 1.00 90.56 82 ASP A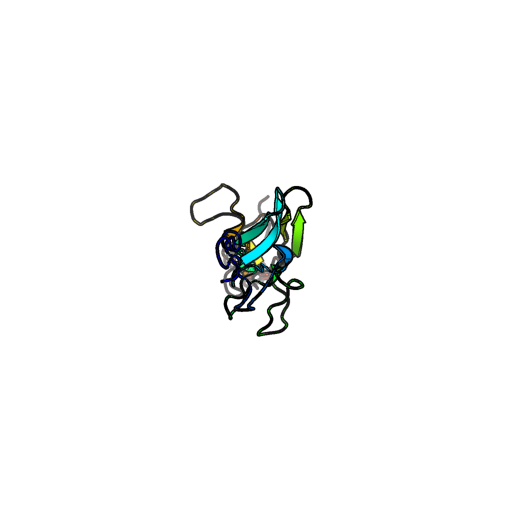 N 1
ATOM 592 C CA . ASP A 1 82 ? -3.564 2.132 -13.658 1.00 90.56 82 ASP A CA 1
ATOM 593 C C . ASP A 1 82 ? -3.105 1.950 -15.110 1.00 90.56 82 ASP A C 1
ATOM 595 O O . ASP A 1 82 ? -1.914 1.901 -15.398 1.00 90.56 82 ASP A O 1
ATOM 599 N N . HIS A 1 83 ? -4.050 1.804 -16.035 1.00 87.12 83 HIS A N 1
ATOM 600 C CA . HIS A 1 83 ? -3.735 1.522 -17.438 1.00 87.12 83 HIS A CA 1
ATOM 601 C C . HIS A 1 83 ? -3.317 2.760 -18.241 1.00 87.12 83 HIS A C 1
ATOM 603 O O . HIS A 1 83 ? -2.848 2.608 -19.367 1.00 87.12 83 HIS A O 1
ATOM 609 N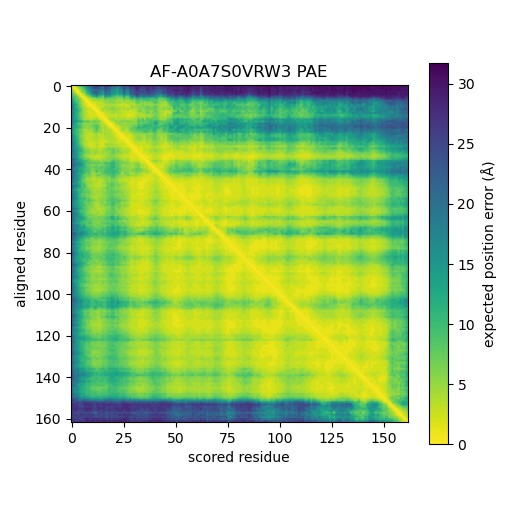 N . ALA A 1 84 ? -3.537 3.967 -17.716 1.00 87.56 84 ALA A N 1
ATOM 610 C CA . ALA A 1 84 ? -3.159 5.209 -18.376 1.00 87.56 84 ALA A CA 1
ATOM 611 C C . ALA A 1 84 ? -1.757 5.670 -17.956 1.00 87.56 84 ALA A C 1
ATOM 613 O O . ALA A 1 84 ? -1.032 6.207 -18.790 1.00 87.56 84 ALA A O 1
ATOM 614 N N . THR A 1 85 ? -1.380 5.466 -16.690 1.00 87.50 85 THR A N 1
ATOM 615 C CA . THR A 1 85 ? -0.074 5.881 -16.149 1.00 87.50 85 THR A CA 1
ATOM 616 C C . THR A 1 85 ? 0.896 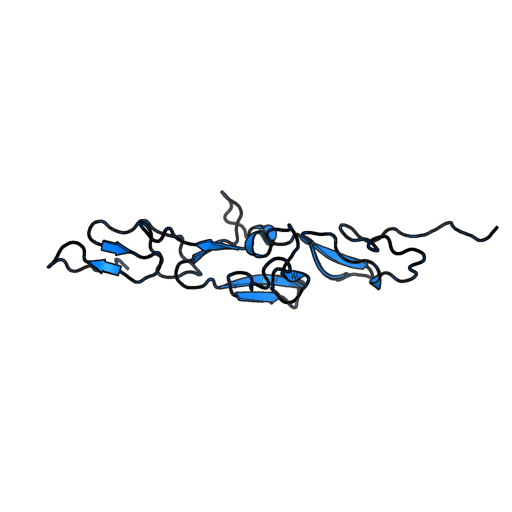4.727 -15.905 1.00 87.50 85 THR A C 1
ATOM 618 O O . THR A 1 85 ? 2.059 4.976 -15.599 1.00 87.50 85 THR A O 1
ATOM 621 N N . ASP A 1 86 ? 0.433 3.476 -15.998 1.00 89.31 86 ASP A N 1
ATOM 622 C CA . ASP A 1 86 ? 1.179 2.263 -15.634 1.00 89.31 86 ASP A CA 1
ATOM 623 C C . ASP A 1 86 ? 1.663 2.225 -14.164 1.00 89.31 86 ASP A C 1
ATOM 625 O O . ASP A 1 86 ? 2.411 1.316 -13.771 1.00 89.31 86 ASP A O 1
ATOM 629 N N . GLU A 1 87 ? 1.192 3.158 -13.327 1.00 91.62 87 GLU A N 1
ATOM 630 C CA . GLU A 1 87 ? 1.455 3.218 -11.889 1.00 91.62 87 GLU A CA 1
ATOM 631 C C . GLU A 1 87 ? 0.582 2.233 -11.115 1.00 91.62 87 GLU A C 1
ATOM 633 O O . GLU A 1 87 ? -0.573 1.984 -11.457 1.00 91.62 87 GLU A O 1
ATOM 638 N N . TYR A 1 88 ? 1.099 1.703 -10.008 1.00 94.75 88 TYR A N 1
ATOM 639 C CA . TYR A 1 88 ? 0.256 0.986 -9.058 1.00 94.75 88 TYR A CA 1
ATOM 640 C C . TYR A 1 88 ? -0.431 1.937 -8.085 1.00 94.75 88 TYR A C 1
ATOM 642 O O . TYR A 1 88 ? 0.192 2.783 -7.439 1.00 94.75 88 TYR A O 1
ATOM 650 N N . VAL A 1 89 ? -1.724 1.700 -7.907 1.00 95.12 89 VAL A N 1
ATOM 651 C CA . VAL A 1 89 ? -2.580 2.420 -6.976 1.00 95.12 89 VAL A CA 1
ATOM 652 C C . VAL A 1 89 ? -3.127 1.449 -5.936 1.00 95.12 89 VAL A C 1
ATOM 654 O O . VAL A 1 89 ? -3.676 0.391 -6.267 1.00 95.12 89 VAL A O 1
ATOM 657 N N . LEU A 1 90 ? -2.982 1.825 -4.667 1.00 97.25 90 LEU A N 1
ATOM 658 C CA . LEU A 1 90 ? -3.605 1.170 -3.526 1.00 97.25 90 LEU A CA 1
ATOM 659 C C . LEU A 1 90 ? -5.080 1.581 -3.467 1.00 97.25 90 LEU A C 1
ATOM 661 O O . LEU A 1 90 ? -5.420 2.685 -3.035 1.00 97.25 90 LEU A O 1
ATOM 665 N N . SER A 1 91 ? -5.966 0.693 -3.909 1.00 95.75 91 SER A N 1
ATOM 666 C CA . SER A 1 91 ? -7.400 0.967 -3.961 1.00 95.75 91 SER A CA 1
ATOM 667 C C . SER A 1 91 ? -8.042 0.866 -2.5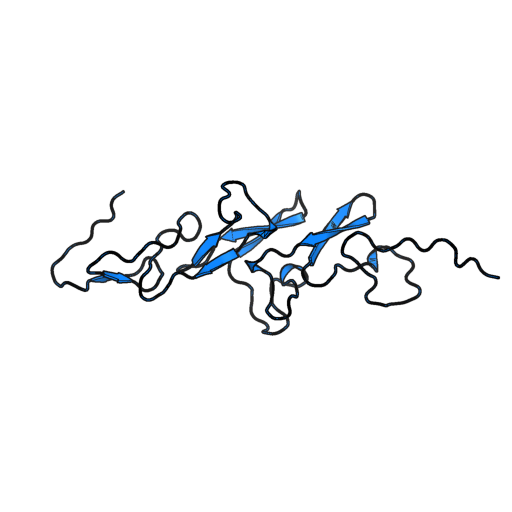80 1.00 95.75 91 SER A C 1
ATOM 669 O O . SER A 1 91 ? -8.799 1.763 -2.195 1.00 95.75 91 SER A O 1
ATOM 671 N N . SER A 1 92 ? -7.706 -0.180 -1.818 1.00 97.12 92 SER A N 1
ATOM 672 C CA . SER A 1 92 ? -8.286 -0.404 -0.491 1.00 97.12 92 SER A CA 1
ATOM 673 C C . SER A 1 92 ? -7.365 -1.099 0.509 1.00 97.12 92 SER A C 1
ATOM 675 O O . SER A 1 92 ? -6.405 -1.780 0.135 1.00 97.12 92 SER A O 1
ATOM 677 N N . CYS A 1 93 ? -7.682 -0.937 1.793 1.00 98.25 93 CYS A N 1
ATOM 678 C CA . CYS A 1 93 ? -7.038 -1.601 2.918 1.00 98.25 93 CYS A CA 1
ATOM 679 C C . CYS A 1 93 ? -8.009 -2.542 3.651 1.00 98.25 93 CYS A C 1
ATOM 681 O O . CYS A 1 93 ? -9.211 -2.285 3.710 1.00 98.25 93 CYS A O 1
ATOM 683 N N . PRO A 1 94 ? -7.512 -3.659 4.213 1.00 97.75 94 PRO A N 1
ATOM 684 C CA . PRO A 1 94 ? -8.350 -4.572 4.982 1.00 97.75 94 PRO A CA 1
ATOM 685 C C . PRO A 1 94 ? -8.810 -3.945 6.307 1.00 97.75 94 PRO A C 1
ATOM 687 O O . PRO A 1 94 ? -8.225 -2.978 6.796 1.00 97.75 94 PRO A O 1
ATOM 690 N N . ALA A 1 95 ? -9.836 -4.539 6.926 1.00 96.69 95 ALA A N 1
ATOM 691 C CA . ALA A 1 95 ? -10.299 -4.135 8.252 1.00 96.69 95 ALA A CA 1
ATOM 692 C C . ALA A 1 95 ? -9.147 -4.126 9.270 1.00 96.69 95 ALA A C 1
ATOM 694 O O . ALA A 1 95 ? -8.312 -5.034 9.298 1.00 96.69 95 ALA A O 1
ATOM 695 N N . GLY A 1 96 ? -9.111 -3.091 10.108 1.00 97.31 96 GLY A N 1
ATOM 696 C CA . GLY A 1 96 ? -8.031 -2.884 11.072 1.00 97.31 96 GLY A CA 1
ATOM 697 C C . GLY A 1 96 ? -6.800 -2.167 10.521 1.00 97.31 96 GLY A C 1
ATOM 698 O O . GLY A 1 96 ? -5.790 -2.079 11.220 1.00 97.31 96 GLY A O 1
ATOM 699 N N . TYR A 1 97 ? -6.860 -1.669 9.284 1.00 98.31 97 TYR A N 1
ATOM 700 C CA . TYR A 1 97 ? -5.802 -0.874 8.673 1.00 98.31 97 TYR A CA 1
ATOM 701 C C . TYR A 1 97 ? -6.361 0.441 8.140 1.00 98.31 97 TYR A C 1
ATOM 703 O O . TYR A 1 97 ? -7.426 0.455 7.539 1.00 98.31 97 TYR A O 1
ATOM 711 N N . SER A 1 98 ? -5.612 1.526 8.299 1.00 97.56 98 SER A N 1
ATOM 712 C CA . SER A 1 98 ? -5.874 2.807 7.646 1.00 97.56 98 SER A CA 1
ATOM 713 C C . SER A 1 98 ? -5.080 2.922 6.346 1.00 97.56 98 SER A C 1
ATOM 715 O O . SER A 1 98 ? -3.884 2.600 6.302 1.00 97.56 98 SER A O 1
ATOM 717 N N . LYS A 1 99 ? -5.736 3.387 5.280 1.00 97.75 99 LYS A N 1
ATOM 718 C CA . LYS A 1 99 ? -5.107 3.669 3.990 1.00 97.75 99 LYS A CA 1
ATOM 719 C C . LYS A 1 99 ? -4.390 5.017 4.019 1.00 97.75 99 LYS A C 1
ATOM 721 O O . LYS A 1 99 ? -5.003 6.065 4.189 1.00 97.75 99 LYS A O 1
ATOM 726 N N . VAL A 1 100 ? -3.085 4.993 3.767 1.00 97.00 100 VAL A N 1
ATOM 727 C CA . VAL A 1 100 ? -2.252 6.192 3.642 1.00 97.00 100 VAL A CA 1
ATOM 728 C C . VAL A 1 100 ? -1.820 6.340 2.193 1.00 97.00 100 VAL A C 1
ATOM 730 O O . VAL A 1 100 ? -1.195 5.434 1.654 1.00 97.00 100 VAL A O 1
ATOM 733 N N . THR A 1 101 ? -2.120 7.483 1.576 1.00 95.75 101 THR A N 1
ATOM 734 C CA . THR A 1 101 ? -1.733 7.816 0.188 1.00 95.75 101 THR A CA 1
ATOM 735 C C . THR A 1 101 ?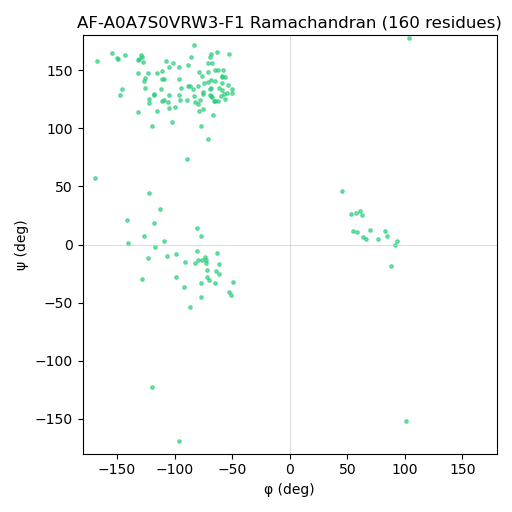 -1.000 9.152 0.075 1.00 95.75 101 THR A C 1
ATOM 737 O O . THR A 1 101 ? -0.762 9.634 -1.029 1.00 95.75 101 THR A O 1
ATOM 740 N N . THR A 1 102 ? -0.665 9.782 1.199 1.00 94.81 102 THR A N 1
ATOM 741 C CA . THR A 1 102 ? 0.042 11.065 1.246 1.00 94.81 102 THR A CA 1
ATOM 742 C C . THR A 1 102 ? 1.268 10.960 2.147 1.00 94.81 102 THR A C 1
ATOM 744 O O . THR A 1 102 ? 1.373 10.081 3.009 1.00 94.81 102 THR A O 1
ATOM 747 N N . LEU A 1 103 ? 2.238 11.843 1.915 1.00 91.81 103 LEU A N 1
ATOM 748 C CA . LEU A 1 103 ? 3.365 12.014 2.828 1.00 91.81 103 LEU A CA 1
ATOM 749 C C . LEU A 1 103 ? 2.896 12.691 4.120 1.00 91.81 103 LEU A C 1
ATOM 751 O O . LEU A 1 103 ? 1.896 13.408 4.131 1.00 91.81 103 LEU A O 1
ATOM 755 N N . GLU A 1 104 ? 3.642 12.485 5.203 1.00 87.44 104 GLU A N 1
ATOM 756 C CA . GLU A 1 104 ? 3.364 13.151 6.475 1.00 87.44 104 GLU A CA 1
ATOM 757 C C . GLU A 1 104 ? 3.366 14.677 6.291 1.00 87.44 104 GLU A C 1
ATOM 759 O O . GLU A 1 104 ? 4.274 15.240 5.679 1.00 87.44 104 GLU A O 1
ATOM 764 N N . GLY A 1 105 ? 2.311 15.339 6.768 1.00 87.06 105 GLY A N 1
ATOM 765 C CA . GLY A 1 105 ? 2.121 16.782 6.594 1.00 87.06 105 GLY A CA 1
ATOM 766 C C . GLY A 1 105 ? 1.643 17.220 5.202 1.00 87.06 105 GLY A C 1
ATOM 767 O O . GLY A 1 105 ? 1.522 18.420 4.967 1.00 87.06 105 GLY A O 1
ATOM 768 N N . SER A 1 106 ? 1.344 16.289 4.289 1.00 91.19 106 SER A N 1
ATOM 769 C CA . SER A 1 106 ? 0.801 16.580 2.956 1.00 91.19 106 SER A CA 1
ATOM 770 C C . SER A 1 106 ? -0.652 16.125 2.821 1.00 91.19 106 SER A C 1
ATOM 772 O O . SER A 1 106 ? -1.034 15.049 3.282 1.00 91.19 106 SER A O 1
ATOM 774 N N . THR A 1 107 ? -1.451 16.920 2.110 1.00 88.12 107 THR A N 1
ATOM 775 C CA . THR A 1 107 ? -2.800 16.554 1.646 1.00 88.12 107 THR A CA 1
ATOM 776 C C . THR A 1 107 ? -2.814 16.092 0.188 1.00 88.12 107 THR A C 1
ATOM 778 O O . THR A 1 107 ? -3.832 15.604 -0.297 1.00 88.12 107 THR A O 1
ATOM 781 N N . THR A 1 108 ? -1.691 16.222 -0.520 1.00 93.69 108 THR A N 1
ATOM 782 C CA . THR A 1 108 ? -1.559 15.814 -1.920 1.00 93.69 108 THR A CA 1
ATOM 783 C C . THR A 1 108 ? -1.175 14.346 -2.006 1.00 93.69 108 THR A C 1
ATOM 785 O O . THR A 1 108 ? -0.281 13.888 -1.283 1.00 93.69 108 THR A O 1
ATOM 788 N N . PHE A 1 109 ? -1.823 13.632 -2.929 1.00 93.00 109 PHE A N 1
ATOM 789 C CA . PHE A 1 109 ? -1.479 12.260 -3.283 1.00 93.00 109 PHE A CA 1
ATOM 790 C C . PHE A 1 109 ? 0.018 12.124 -3.582 1.00 93.00 109 PHE A C 1
ATOM 792 O O . PHE A 1 109 ? 0.606 12.928 -4.305 1.00 93.00 109 PHE A O 1
ATOM 799 N N . SER A 1 110 ? 0.626 11.087 -3.021 1.00 94.12 110 SER A N 1
ATOM 800 C CA . SER A 1 110 ? 2.001 10.700 -3.282 1.00 94.12 110 SER A CA 1
ATOM 801 C C . SER A 1 110 ? 2.030 9.209 -3.555 1.00 94.12 110 SER A C 1
ATOM 803 O O . SER A 1 110 ? 1.779 8.397 -2.661 1.00 94.12 110 SER A O 1
ATOM 805 N N . HIS A 1 111 ? 2.381 8.865 -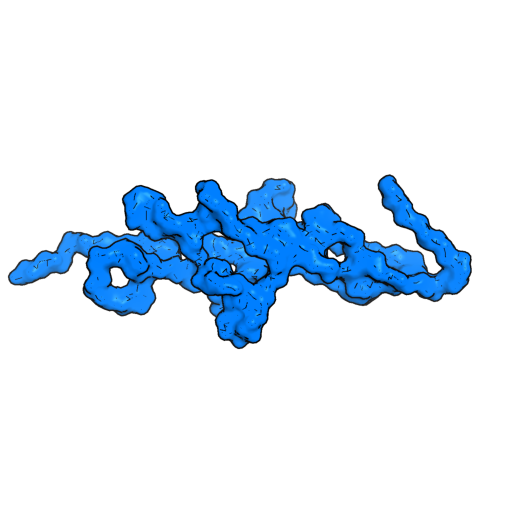4.791 1.00 92.12 111 HIS A N 1
ATOM 806 C CA . HIS A 1 111 ? 2.538 7.486 -5.227 1.00 92.12 111 HIS A CA 1
ATOM 807 C C . HIS A 1 111 ? 3.459 6.692 -4.281 1.00 92.12 111 HIS A C 1
ATOM 809 O O . HIS A 1 111 ? 3.121 5.588 -3.856 1.00 92.12 111 HIS A O 1
ATOM 815 N N . ASP A 1 112 ? 4.574 7.298 -3.869 1.00 93.00 112 ASP A N 1
ATOM 816 C CA . ASP A 1 112 ? 5.598 6.651 -3.048 1.00 93.00 112 ASP A CA 1
ATOM 817 C C . ASP A 1 112 ? 5.144 6.430 -1.594 1.00 93.00 112 ASP A C 1
ATOM 819 O O . ASP A 1 112 ? 5.656 5.549 -0.901 1.00 93.00 112 ASP A O 1
ATOM 823 N N . ALA A 1 113 ? 4.156 7.193 -1.117 1.00 95.88 113 ALA A N 1
ATOM 824 C CA . ALA A 1 113 ? 3.674 7.112 0.260 1.00 95.88 113 ALA A CA 1
ATOM 825 C C . ALA A 1 113 ? 2.671 5.974 0.505 1.00 95.88 113 ALA A C 1
ATOM 827 O O . ALA A 1 113 ? 2.429 5.634 1.670 1.00 95.88 113 ALA A O 1
ATOM 828 N N . GLN A 1 114 ? 2.096 5.408 -0.562 1.00 97.50 114 GLN A N 1
ATOM 829 C CA . GLN A 1 114 ? 0.972 4.476 -0.493 1.00 97.50 114 GLN A CA 1
ATOM 830 C C . GLN A 1 114 ? 1.268 3.262 0.398 1.00 97.50 114 GLN A C 1
ATOM 832 O O . GLN A 1 114 ? 2.267 2.566 0.194 1.00 97.50 114 GLN A O 1
ATOM 837 N N . ARG A 1 115 ? 0.409 3.006 1.393 1.00 97.88 115 ARG A N 1
ATOM 838 C CA . ARG A 1 115 ? 0.493 1.851 2.305 1.00 97.88 115 ARG A CA 1
ATOM 839 C C . ARG A 1 115 ? -0.784 1.660 3.124 1.00 97.88 115 ARG A C 1
ATOM 841 O O . ARG A 1 115 ? -1.504 2.619 3.385 1.00 97.88 115 ARG A O 1
ATOM 848 N N . CYS A 1 116 ? -0.994 0.442 3.614 1.00 98.19 116 CYS A N 1
ATOM 849 C CA . CYS A 1 116 ? -1.942 0.165 4.692 1.00 98.19 116 CYS A CA 1
ATOM 850 C C . CYS A 1 116 ? -1.203 0.154 6.033 1.00 98.19 116 CYS A C 1
ATOM 852 O O . CYS A 1 116 ? -0.252 -0.610 6.205 1.00 98.19 116 CYS A O 1
ATOM 854 N N . VAL A 1 117 ? -1.638 0.972 6.991 1.00 97.06 117 VAL A N 1
ATOM 855 C CA . VAL A 1 117 ? -1.067 1.027 8.346 1.00 97.06 117 VAL A CA 1
ATOM 856 C C . VAL A 1 117 ? -2.028 0.365 9.318 1.00 97.06 117 VAL A C 1
ATOM 858 O O . VAL A 1 117 ? -3.180 0.768 9.403 1.00 97.06 117 VAL A O 1
ATOM 861 N N . ARG A 1 118 ? -1.570 -0.656 10.042 1.00 97.69 118 ARG A N 1
ATOM 862 C CA . ARG A 1 118 ? -2.398 -1.365 11.025 1.00 97.69 118 ARG A CA 1
ATOM 863 C C . ARG A 1 118 ? -2.695 -0.459 12.222 1.00 97.69 118 ARG A C 1
ATOM 865 O O . ARG A 1 118 ? -1.758 0.131 12.754 1.00 97.69 118 ARG A O 1
ATOM 872 N N . CYS A 1 119 ? -3.947 -0.413 12.664 1.00 97.81 119 CYS A N 1
ATOM 873 C CA . CYS A 1 119 ? -4.315 0.251 13.913 1.00 97.81 119 CYS A CA 1
ATOM 874 C C . CYS A 1 119 ? -3.807 -0.550 15.126 1.00 97.81 119 CYS A C 1
ATOM 876 O O . CYS A 1 119 ? -3.717 -1.785 15.072 1.00 97.81 119 CYS A O 1
ATOM 878 N N . ASP A 1 120 ? -3.467 0.124 16.228 1.00 96.00 120 ASP A N 1
ATOM 879 C CA . ASP A 1 120 ? -3.089 -0.545 17.475 1.00 96.00 120 ASP A CA 1
ATOM 880 C C . ASP A 1 120 ? -4.302 -1.286 18.045 1.00 96.00 120 ASP A C 1
ATOM 882 O O . ASP A 1 120 ? -5.257 -0.707 18.560 1.00 96.00 120 ASP A O 1
ATOM 886 N N . THR A 1 121 ? -4.222 -2.612 18.014 1.00 94.56 121 THR A N 1
ATOM 887 C CA . THR A 1 121 ? -5.288 -3.514 18.457 1.00 94.56 121 THR A CA 1
ATOM 888 C C . THR A 1 121 ? -5.637 -3.415 19.939 1.00 94.56 121 THR A C 1
ATOM 890 O O . THR A 1 121 ? -6.537 -4.110 20.388 1.00 94.56 121 THR A O 1
ATOM 893 N N . ARG A 1 122 ? -4.884 -2.653 20.738 1.00 90.06 122 ARG A N 1
ATOM 894 C CA . ARG A 1 122 ? -5.159 -2.467 22.168 1.00 90.06 122 ARG A CA 1
ATOM 895 C C . ARG A 1 122 ? -5.900 -1.173 22.469 1.00 90.06 122 ARG A C 1
ATOM 897 O O . ARG A 1 122 ? -6.574 -1.105 23.494 1.00 90.06 122 ARG A O 1
ATOM 904 N N . PHE A 1 123 ? -5.731 -0.150 21.633 1.00 91.50 123 PHE A N 1
ATOM 905 C CA . PHE A 1 123 ? -6.133 1.217 21.970 1.00 91.50 123 PHE A CA 1
ATOM 906 C C . PHE A 1 123 ? -6.754 1.985 20.813 1.00 91.50 123 PHE A C 1
ATOM 908 O O . PHE A 1 123 ? -7.116 3.139 21.013 1.00 91.50 123 PHE A O 1
ATOM 915 N N . GLU A 1 124 ? -6.902 1.387 19.634 1.00 96.69 124 GLU A N 1
ATOM 916 C CA . GLU A 1 124 ? -7.450 2.057 18.460 1.00 96.69 124 GLU A CA 1
ATOM 917 C C . GLU A 1 124 ? -8.577 1.254 17.809 1.00 96.69 124 GLU A C 1
ATOM 919 O O . GLU A 1 124 ? -8.757 0.058 18.055 1.00 96.69 124 GLU A O 1
ATOM 924 N N . TYR A 1 125 ? -9.347 1.943 16.973 1.00 95.75 125 TYR A N 1
ATOM 925 C CA . TYR A 1 125 ? -10.379 1.380 16.113 1.00 95.75 125 TYR A CA 1
ATOM 926 C C . TYR A 1 125 ? -10.406 2.124 14.774 1.00 95.75 125 TYR A C 1
ATOM 928 O O . TYR A 1 125 ? -9.871 3.229 14.646 1.00 95.75 125 TYR A O 1
ATOM 936 N N . ILE A 1 126 ? -11.044 1.523 13.773 1.00 96.81 126 ILE A N 1
ATOM 937 C CA . ILE A 1 126 ? -11.311 2.173 12.488 1.00 96.81 126 ILE A CA 1
ATOM 938 C C . ILE A 1 126 ? -12.646 1.696 11.931 1.00 96.81 126 ILE A C 1
ATOM 940 O O . ILE A 1 126 ? -12.921 0.496 11.923 1.00 96.81 126 ILE A O 1
ATOM 944 N N . LEU A 1 127 ? -13.471 2.633 11.464 1.00 95.19 127 LEU A N 1
ATOM 945 C CA . LEU A 1 127 ? -14.767 2.317 10.865 1.00 95.19 127 LEU A CA 1
ATOM 946 C C . LEU A 1 127 ? -14.613 2.029 9.372 1.00 95.19 127 LEU A C 1
ATOM 948 O O . LEU A 1 127 ? -14.992 0.948 8.923 1.00 95.19 127 LEU A O 1
ATOM 952 N N . ASN A 1 128 ? -13.991 2.949 8.626 1.00 96.06 128 ASN A N 1
ATOM 953 C CA . ASN A 1 128 ? -13.765 2.808 7.189 1.00 96.06 128 ASN A CA 1
ATOM 954 C C . ASN A 1 128 ? -12.260 2.830 6.859 1.00 96.06 128 ASN A C 1
ATOM 956 O O . ASN A 1 128 ? -11.664 3.904 6.781 1.00 96.06 128 ASN A O 1
ATOM 960 N N . PRO A 1 129 ? -11.633 1.664 6.605 1.00 96.88 129 PRO A N 1
ATOM 961 C CA . PRO A 1 129 ? -10.210 1.538 6.260 1.00 96.88 129 PRO A CA 1
ATOM 962 C C . PRO A 1 129 ? -9.702 2.462 5.147 1.00 96.88 129 PRO A C 1
ATOM 964 O O . PRO A 1 129 ? -8.541 2.870 5.149 1.00 96.88 129 PRO A O 1
ATOM 967 N N . ASP A 1 130 ? -10.568 2.776 4.182 1.00 96.50 130 ASP A N 1
ATOM 968 C CA . ASP A 1 130 ? -10.190 3.463 2.947 1.00 96.50 130 ASP A CA 1
ATOM 969 C C . ASP A 1 130 ? -10.280 4.988 3.026 1.00 96.50 130 ASP A C 1
ATOM 971 O O . ASP A 1 130 ? -9.752 5.665 2.139 1.00 96.50 130 ASP A O 1
ATOM 975 N N . THR A 1 131 ? -10.952 5.522 4.046 1.00 94.88 131 THR A N 1
ATOM 976 C CA . THR A 1 131 ? -11.201 6.965 4.204 1.00 94.88 131 THR A CA 1
ATOM 977 C C . THR A 1 131 ? -10.788 7.499 5.563 1.00 94.88 131 THR A C 1
ATOM 979 O O . THR A 1 131 ? -10.411 8.666 5.658 1.00 94.88 131 THR A O 1
ATOM 982 N N . ASP A 1 132 ? -10.839 6.666 6.598 1.00 95.06 132 ASP A N 1
ATOM 983 C CA . ASP A 1 132 ? -10.607 7.092 7.968 1.00 95.06 132 ASP A CA 1
ATOM 984 C C . ASP A 1 132 ? -9.149 6.824 8.369 1.00 95.06 132 ASP A C 1
ATOM 986 O O . ASP A 1 132 ? -8.471 5.911 7.878 1.00 95.06 132 ASP A O 1
ATOM 990 N N . SER A 1 133 ? -8.649 7.621 9.309 1.00 94.88 133 SER A N 1
ATOM 991 C CA . SER A 1 133 ? -7.442 7.287 10.062 1.00 94.88 133 SER A CA 1
ATOM 992 C C . SER A 1 133 ? -7.801 6.468 11.299 1.00 94.88 133 SER A C 1
ATOM 994 O O . SER A 1 133 ? -8.916 6.578 11.812 1.00 94.88 133 SER A O 1
ATOM 996 N N . CYS A 1 134 ? -6.863 5.657 11.796 1.00 96.94 134 CYS A N 1
ATOM 997 C CA . CYS A 1 134 ? -7.036 4.969 13.075 1.00 96.94 134 CYS A CA 1
ATOM 998 C C . CYS A 1 134 ? -7.364 5.991 14.173 1.00 96.94 134 CYS A C 1
ATOM 1000 O O . CYS A 1 134 ? -6.693 7.017 14.297 1.00 96.94 134 CYS A O 1
ATOM 1002 N N . GLN A 1 135 ? -8.418 5.718 14.937 1.00 96.31 135 GLN A N 1
ATOM 1003 C CA . GLN A 1 135 ? -8.908 6.587 16.001 1.00 96.31 135 GLN A CA 1
ATOM 1004 C C . GLN A 1 135 ? -8.662 5.941 17.358 1.00 96.31 135 GLN A C 1
ATOM 1006 O O . GLN A 1 135 ? -8.722 4.719 17.488 1.00 96.31 135 GLN A O 1
ATOM 1011 N N . ALA A 1 136 ? -8.448 6.758 18.389 1.00 95.50 136 ALA A N 1
ATOM 1012 C CA . ALA A 1 136 ? -8.346 6.269 19.758 1.00 95.50 136 ALA A CA 1
ATOM 1013 C C . ALA A 1 136 ? -9.651 5.582 20.189 1.00 95.50 136 ALA A C 1
ATOM 1015 O O . ALA A 1 136 ? -10.743 6.108 19.980 1.00 95.50 136 ALA A O 1
ATOM 1016 N N . CYS A 1 137 ? -9.530 4.417 20.817 1.00 92.56 137 CYS A N 1
ATOM 1017 C CA . CYS A 1 137 ? -10.654 3.649 21.323 1.00 92.56 137 CYS A CA 1
ATOM 1018 C C . CYS A 1 137 ? -11.393 4.460 22.401 1.00 92.56 137 CYS A C 1
ATOM 1020 O O . CYS A 1 137 ? -10.765 4.860 23.389 1.00 92.56 137 CYS A O 1
ATOM 1022 N N . PRO A 1 138 ? -12.706 4.707 22.243 1.00 90.06 138 PRO A N 1
ATOM 1023 C CA . PRO A 1 138 ? -13.477 5.473 23.210 1.00 90.06 138 PRO A CA 1
ATOM 1024 C C . PRO A 1 138 ? -13.446 4.848 24.608 1.00 90.06 138 PRO A C 1
ATOM 1026 O O . PRO A 1 138 ? -13.465 3.624 24.775 1.00 90.06 138 PRO A O 1
ATOM 1029 N N . GLU A 1 139 ? -13.432 5.694 25.637 1.00 86.06 139 GLU A N 1
ATOM 1030 C CA . GLU A 1 139 ? -13.415 5.230 27.023 1.00 86.06 139 GLU A CA 1
ATOM 1031 C C . GLU A 1 139 ? -14.632 4.368 27.338 1.00 86.06 139 GLU A C 1
ATOM 1033 O O . GLU A 1 139 ? -15.754 4.808 27.168 1.00 86.06 139 GLU A O 1
ATOM 1038 N N . GLY A 1 140 ? -14.435 3.167 27.881 1.00 84.88 140 GLY A N 1
ATOM 1039 C CA . GLY A 1 140 ? -15.551 2.263 28.183 1.00 84.88 140 GLY A CA 1
ATOM 1040 C C . GLY A 1 140 ? -15.855 1.267 27.064 1.00 84.88 140 GLY A C 1
ATOM 1041 O O . GLY A 1 140 ? -16.751 0.436 27.235 1.00 84.88 140 GLY A O 1
ATOM 1042 N N . LEU A 1 141 ? -15.066 1.285 25.988 1.00 88.50 141 LEU A N 1
ATOM 1043 C CA . LEU A 1 141 ? -14.972 0.224 24.994 1.00 88.50 141 LEU A CA 1
ATOM 1044 C C . LEU A 1 141 ? -13.652 -0.544 25.116 1.00 88.50 141 LEU A C 1
ATOM 1046 O O . LEU A 1 141 ? -12.670 -0.070 25.687 1.00 88.50 141 LEU A O 1
ATOM 1050 N N . LEU A 1 142 ? -13.659 -1.764 24.592 1.00 91.31 142 LEU A N 1
ATOM 1051 C CA . LEU A 1 142 ? -12.469 -2.514 24.218 1.00 91.31 142 LEU A CA 1
ATOM 1052 C C . LEU A 1 142 ? -12.531 -2.701 22.706 1.00 91.31 142 LEU A C 1
ATOM 1054 O O . LEU A 1 142 ? -13.445 -3.364 22.208 1.00 91.31 142 LEU A O 1
ATOM 1058 N N . CYS A 1 143 ? -11.581 -2.096 22.008 1.00 93.06 143 CYS A N 1
ATOM 1059 C CA . CYS A 1 143 ? -11.441 -2.167 20.561 1.00 93.06 143 CYS A CA 1
ATOM 1060 C C . CYS A 1 143 ? -10.330 -3.155 20.197 1.00 93.06 143 CYS A C 1
ATOM 1062 O O . CYS A 1 143 ? -9.440 -3.407 21.010 1.00 93.06 143 CYS A O 1
ATOM 1064 N N . ASP A 1 144 ? -10.377 -3.701 18.985 1.00 94.44 144 ASP A N 1
ATOM 1065 C CA . ASP A 1 144 ? -9.376 -4.641 18.466 1.00 94.44 144 ASP A CA 1
ATOM 1066 C C . ASP A 1 144 ? -8.640 -4.108 17.226 1.00 94.44 144 ASP A C 1
ATOM 1068 O O . ASP A 1 144 ? -8.022 -4.869 16.480 1.00 94.44 144 ASP A O 1
ATOM 1072 N N . GLY A 1 145 ? -8.692 -2.792 17.003 1.00 94.88 145 GLY A N 1
ATOM 1073 C CA . GLY A 1 145 ? -8.170 -2.135 15.811 1.00 94.88 145 GLY A CA 1
ATOM 1074 C C . GLY A 1 145 ? -9.174 -2.068 14.663 1.00 94.88 145 GLY A C 1
ATOM 1075 O O . GLY A 1 145 ? -8.985 -1.237 13.785 1.00 94.88 145 GLY A O 1
ATOM 1076 N N . THR A 1 146 ? -10.235 -2.883 14.652 1.00 95.94 146 THR A N 1
ATOM 1077 C CA . THR A 1 146 ? -11.279 -2.872 13.611 1.00 95.94 146 THR A CA 1
ATOM 1078 C C . THR A 1 146 ? -12.494 -2.032 14.029 1.00 95.94 146 THR A C 1
ATOM 1080 O O . THR A 1 146 ? -12.444 -1.315 15.024 1.00 95.94 146 THR A O 1
ATOM 1083 N N . ALA A 1 147 ? -13.599 -2.112 13.280 1.00 93.50 147 ALA A N 1
ATOM 1084 C CA . ALA A 1 147 ? -14.879 -1.516 13.671 1.00 93.50 147 ALA A CA 1
ATOM 1085 C C . ALA A 1 147 ? -15.578 -2.293 14.808 1.00 93.50 147 ALA A C 1
ATOM 1087 O O . ALA A 1 147 ? -16.586 -1.834 15.345 1.00 93.50 147 ALA A O 1
ATOM 1088 N N . ALA A 1 148 ? -15.082 -3.487 15.151 1.00 92.00 148 ALA A N 1
ATOM 1089 C CA . ALA A 1 148 ? -15.622 -4.294 16.230 1.00 92.00 148 ALA A CA 1
ATOM 1090 C C . ALA A 1 148 ? -15.200 -3.748 17.600 1.00 92.00 148 ALA A C 1
ATOM 1092 O O . ALA A 1 148 ? -14.088 -3.260 17.802 1.00 92.00 148 ALA A O 1
ATOM 1093 N N . TYR A 1 149 ? -16.104 -3.874 18.569 1.00 90.19 149 TYR A N 1
ATOM 1094 C CA . TYR A 1 149 ? -15.841 -3.487 19.945 1.00 90.19 149 TYR A CA 1
ATOM 1095 C C . TYR A 1 149 ? -16.643 -4.338 20.925 1.00 90.19 149 TYR A C 1
ATOM 1097 O O . TYR A 1 149 ? -17.672 -4.930 20.593 1.00 90.19 149 TYR A O 1
ATOM 1105 N N . THR A 1 150 ? -16.190 -4.350 22.175 1.00 89.31 150 THR A N 1
ATOM 1106 C CA . THR A 1 150 ? -16.970 -4.850 23.310 1.00 89.31 150 THR A CA 1
ATOM 1107 C C . THR A 1 150 ? -17.101 -3.766 24.371 1.00 89.31 150 THR A C 1
ATOM 1109 O O . THR A 1 150 ? -16.227 -2.914 24.526 1.00 89.31 150 THR A O 1
ATOM 1112 N N . VAL A 1 151 ? -18.220 -3.756 25.094 1.00 86.12 151 VAL A N 1
ATOM 1113 C CA . VAL A 1 151 ? -18.468 -2.742 26.122 1.00 86.12 151 VAL A CA 1
ATOM 1114 C C . VAL A 1 151 ? -17.751 -3.146 27.409 1.00 86.12 151 VAL A C 1
ATOM 1116 O O . VAL A 1 151 ? -18.003 -4.215 27.961 1.00 86.12 151 VAL A O 1
ATOM 1119 N N . ARG A 1 152 ? -16.876 -2.273 27.914 1.00 81.94 152 ARG A N 1
ATOM 1120 C CA . ARG A 1 152 ? -16.173 -2.460 29.192 1.00 81.94 152 ARG A CA 1
ATOM 1121 C C . ARG A 1 152 ? -17.077 -2.160 30.392 1.00 81.94 152 ARG A C 1
ATOM 1123 O O . ARG A 1 152 ? -16.929 -2.787 31.437 1.00 81.94 152 ARG A O 1
ATOM 1130 N N . VAL A 1 153 ? -17.999 -1.203 30.253 1.00 73.50 153 VAL A N 1
ATOM 1131 C CA . VAL A 1 153 ? -18.953 -0.810 31.306 1.00 73.50 153 VAL A CA 1
ATOM 1132 C C . VAL A 1 153 ? -20.330 -1.415 31.026 1.00 73.50 153 VAL A C 1
ATOM 1134 O O . VAL A 1 153 ? -21.054 -0.968 30.140 1.00 73.50 153 VAL A O 1
ATOM 1137 N N . VAL A 1 154 ? -20.705 -2.444 31.786 1.00 60.47 154 VAL A N 1
ATOM 1138 C CA . VAL A 1 154 ? -22.008 -3.115 31.646 1.00 60.47 154 VAL A CA 1
ATOM 1139 C C . VAL A 1 154 ? -23.142 -2.095 31.866 1.00 60.47 154 VAL A C 1
ATOM 1141 O O . VAL A 1 154 ? -23.116 -1.384 32.868 1.00 60.47 154 VAL A O 1
ATOM 1144 N N . HIS A 1 155 ? -24.147 -2.076 30.979 1.00 60.66 155 HIS A N 1
ATOM 1145 C CA . HIS A 1 155 ? -25.329 -1.179 30.961 1.00 60.66 155 HIS A CA 1
ATOM 1146 C C . HIS A 1 155 ? -25.160 0.223 30.337 1.00 60.66 155 HIS A C 1
ATOM 1148 O O . HIS A 1 155 ? -26.083 1.031 30.433 1.00 60.66 155 HIS A O 1
ATOM 1154 N N . SER A 1 156 ? -24.058 0.511 29.638 1.00 60.16 156 SER A N 1
ATOM 1155 C CA . SER A 1 156 ? -23.949 1.713 28.789 1.00 60.16 156 SER A CA 1
ATOM 1156 C C . SER A 1 156 ? -24.268 1.393 27.322 1.00 60.16 156 SER A C 1
ATOM 1158 O O . SER A 1 156 ? -23.886 0.334 26.825 1.00 60.16 156 SER A O 1
ATOM 1160 N N . THR A 1 157 ? -24.949 2.306 26.618 1.00 66.38 157 THR A N 1
ATOM 1161 C CA . THR A 1 157 ? -25.235 2.180 25.174 1.00 66.38 157 THR A CA 1
ATOM 1162 C C . THR A 1 157 ? -24.395 3.193 24.409 1.00 66.38 157 THR A C 1
ATOM 1164 O O . THR A 1 157 ? -24.466 4.385 24.698 1.00 66.38 157 THR A O 1
ATOM 1167 N N . TRP A 1 158 ? -23.603 2.719 23.451 1.00 67.44 158 TRP A N 1
ATOM 1168 C CA . TRP A 1 158 ? -22.828 3.578 22.561 1.00 67.44 158 TRP A CA 1
ATOM 1169 C C . TRP A 1 158 ? -23.651 3.944 21.337 1.00 67.44 158 TRP A C 1
ATOM 1171 O O . TRP A 1 158 ? -24.306 3.084 20.750 1.00 67.44 158 TRP A O 1
ATOM 1181 N N . VAL A 1 159 ? -23.593 5.216 20.959 1.00 70.94 159 VAL A N 1
ATOM 1182 C CA . VAL A 1 159 ? -24.171 5.730 19.720 1.00 70.94 159 VAL A CA 1
ATOM 1183 C C . VAL A 1 159 ? -23.026 6.374 18.953 1.00 70.94 159 VAL A C 1
ATOM 1185 O O . VAL A 1 159 ? -22.345 7.239 19.501 1.00 70.94 159 VAL A O 1
ATOM 1188 N N . ALA A 1 160 ? -22.772 5.904 17.731 1.00 61.28 160 ALA A N 1
ATOM 1189 C CA . ALA A 1 160 ? -21.836 6.569 16.835 1.00 61.28 160 ALA A CA 1
ATOM 1190 C C . ALA A 1 160 ? -22.411 7.949 16.497 1.00 61.28 160 ALA A C 1
ATOM 1192 O O . ALA A 1 160 ? -23.558 8.033 16.054 1.00 61.28 160 ALA A O 1
ATOM 1193 N N . ASP A 1 161 ? -21.647 9.005 16.761 1.00 60.81 161 ASP A N 1
ATOM 1194 C CA . ASP A 1 161 ? -22.028 10.347 16.331 1.00 60.81 161 ASP A CA 1
ATOM 1195 C C . ASP A 1 161 ? -21.775 10.458 14.822 1.00 60.81 161 ASP A C 1
ATOM 1197 O O . ASP A 1 161 ? -20.731 10.008 14.341 1.00 60.81 161 ASP A O 1
ATOM 1201 N N . GLY A 1 162 ? -22.790 10.927 14.094 1.00 51.28 162 GLY A N 1
ATOM 1202 C CA . GLY A 1 162 ? -22.861 10.896 12.628 1.00 51.28 162 GLY A CA 1
ATOM 1203 C C . GLY A 1 162 ? -22.252 12.109 11.947 1.00 51.28 162 GLY A C 1
ATOM 1204 O O . GLY A 1 162 ? -22.329 13.215 12.524 1.00 51.28 162 GLY A O 1
#

Organism: NCBI:txid464990